Protein AF-A0A9E5QGW1-F1 (afdb_monomer_lite)

Radius of gyration: 12.77 Å; chains: 1; bounding box: 39×13×29 Å

Sequence (52 aa):
MSNLGSEDNPLRVAIVGSGPSGFYATEALIKSDFTVEIDLIERLPAPFGLVR

Secondary structure (DSSP, 8-state):
-PPTTBTTB-EEEEEE--SHHHHHHHHHHHTSSS-EEEEEE-SSSSS-TT--

Foldseek 3Di:
DDDEQDPVHFAEEEQEAQAPVSVVVVVVSVPDPGRYDYHYHYPDPDHHPPVD

Structure (mmCIF, N/CA/C/O backbone):
data_AF-A0A9E5QGW1-F1
#
_entry.id   AF-A0A9E5QGW1-F1
#
loop_
_atom_site.group_PDB
_atom_site.id
_atom_site.type_symbol
_atom_site.label_atom_id
_atom_site.label_alt_id
_atom_site.label_comp_id
_atom_site.label_asym_id
_atom_site.label_entity_id
_atom_site.label_seq_id
_atom_site.pdbx_PDB_ins_code
_atom_site.Cartn_x
_atom_site.Cartn_y
_atom_site.Cartn_z
_atom_site.occupancy
_atom_site.B_iso_or_equiv
_atom_site.auth_seq_id
_atom_site.auth_comp_id
_atom_site.auth_asym_id
_atom_site.auth_atom_id
_atom_site.pdbx_PDB_model_num
ATOM 1 N N . MET A 1 1 ? -26.333 3.527 11.910 1.00 67.19 1 MET A N 1
ATOM 2 C CA . MET A 1 1 ? -25.336 3.439 10.822 1.00 67.19 1 MET A CA 1
ATOM 3 C C . MET A 1 1 ? -24.019 3.093 11.484 1.00 67.19 1 MET A C 1
ATOM 5 O O . MET A 1 1 ? -23.711 3.722 12.488 1.00 67.19 1 MET A O 1
ATOM 9 N N . SER A 1 2 ? -23.326 2.055 11.024 1.00 83.25 2 SER A N 1
ATOM 10 C CA . SER A 1 2 ? -22.016 1.671 11.562 1.00 83.25 2 SER A CA 1
ATOM 11 C C . SER A 1 2 ? -20.963 2.715 11.184 1.00 83.25 2 SER A C 1
ATOM 13 O O . SER A 1 2 ? -21.012 3.297 10.096 1.00 83.25 2 SER A O 1
ATOM 15 N N . ASN A 1 3 ? -20.027 2.983 12.096 1.00 92.62 3 ASN A N 1
ATOM 16 C CA . ASN A 1 3 ? -18.949 3.944 11.862 1.00 92.62 3 ASN A CA 1
ATOM 17 C C . ASN A 1 3 ? -17.997 3.414 10.781 1.00 92.62 3 ASN A C 1
ATOM 19 O O . ASN A 1 3 ? -17.749 2.212 10.708 1.00 92.62 3 ASN A O 1
ATOM 23 N N . LEU A 1 4 ? -17.469 4.303 9.941 1.00 95.00 4 LEU A N 1
ATOM 24 C CA . LEU A 1 4 ? -16.470 3.936 8.937 1.00 95.00 4 LEU A CA 1
ATOM 25 C C . LEU A 1 4 ? -15.193 3.425 9.619 1.00 95.00 4 LEU A C 1
ATOM 27 O O . LEU A 1 4 ? -14.721 4.042 10.573 1.00 95.00 4 LEU A O 1
ATOM 31 N N . GLY A 1 5 ? -14.640 2.327 9.108 1.00 95.75 5 GLY A N 1
ATOM 32 C CA . GLY A 1 5 ? -13.462 1.674 9.675 1.00 95.75 5 GLY A CA 1
ATOM 33 C C . GLY A 1 5 ? -13.769 0.811 10.901 1.00 95.75 5 GLY A C 1
ATOM 34 O O . GLY A 1 5 ? -12.897 0.621 11.741 1.00 95.75 5 GLY A O 1
ATOM 35 N N . SER A 1 6 ? -15.003 0.312 11.007 1.00 96.75 6 SER A N 1
ATOM 36 C CA . SER A 1 6 ? -15.401 -0.726 11.969 1.00 96.75 6 SER A CA 1
ATOM 37 C C . SER A 1 6 ? -15.482 -2.093 11.284 1.00 96.75 6 SER A C 1
ATOM 39 O O . SER A 1 6 ? -15.510 -2.154 10.056 1.00 96.75 6 SER A O 1
ATOM 41 N N . GLU A 1 7 ? -15.568 -3.185 12.048 1.00 94.69 7 GLU A N 1
ATOM 42 C CA . GLU A 1 7 ? -15.671 -4.542 11.478 1.00 94.69 7 GLU A CA 1
ATOM 43 C C . GLU A 1 7 ? -16.890 -4.705 10.552 1.00 94.69 7 GLU A C 1
ATOM 45 O O . GLU A 1 7 ? -16.781 -5.307 9.487 1.00 94.69 7 GLU A O 1
ATOM 50 N N . ASP A 1 8 ? -18.024 -4.089 10.904 1.00 96.06 8 ASP A N 1
ATOM 51 C CA . ASP A 1 8 ? -19.263 -4.133 10.113 1.00 96.06 8 ASP A CA 1
ATOM 52 C C . ASP A 1 8 ? -19.287 -3.127 8.943 1.00 96.06 8 ASP A C 1
ATOM 54 O O . ASP A 1 8 ? -20.219 -3.127 8.135 1.00 96.06 8 ASP A O 1
ATOM 58 N N . ASN A 1 9 ? -18.323 -2.201 8.879 1.00 96.88 9 ASN A N 1
ATOM 59 C CA . ASN A 1 9 ? -18.199 -1.194 7.821 1.00 96.88 9 ASN A CA 1
ATOM 60 C C . ASN A 1 9 ? -16.730 -0.768 7.651 1.00 96.88 9 ASN A C 1
ATOM 62 O O . ASN A 1 9 ? -16.348 0.331 8.083 1.00 96.88 9 ASN A O 1
ATOM 66 N N . PRO A 1 10 ? -15.891 -1.641 7.065 1.00 97.38 10 PRO A N 1
ATOM 67 C CA . PRO A 1 10 ? -14.466 -1.389 6.937 1.00 97.38 10 PRO A CA 1
ATOM 68 C C . PRO A 1 10 ? -14.186 -0.214 5.997 1.00 97.38 10 PRO A C 1
ATOM 70 O O . PRO A 1 10 ? -14.924 0.065 5.048 1.00 97.38 10 PRO A O 1
ATOM 73 N N . LEU A 1 11 ? -13.082 0.485 6.246 1.00 98.00 11 LEU A N 1
ATOM 74 C CA . LEU A 1 11 ? -12.577 1.519 5.356 1.00 98.00 11 LEU A CA 1
ATOM 75 C C . LEU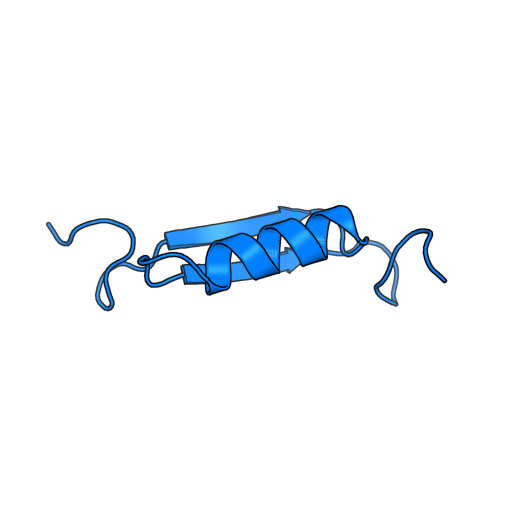 A 1 11 ? -11.943 0.854 4.127 1.00 98.00 11 LEU A C 1
ATOM 77 O O . LEU A 1 11 ? -10.879 0.246 4.216 1.00 98.00 11 LEU A O 1
ATOM 81 N N . ARG A 1 12 ? -12.598 0.986 2.973 1.00 98.00 12 ARG A N 1
ATOM 82 C CA . ARG A 1 12 ? -12.153 0.391 1.705 1.00 98.00 12 ARG A CA 1
ATOM 83 C C . ARG A 1 12 ? -11.286 1.381 0.932 1.00 98.00 12 ARG A C 1
ATOM 85 O O . ARG A 1 12 ? -11.750 2.473 0.600 1.00 98.00 12 ARG A O 1
ATOM 92 N N . VAL A 1 13 ? -10.043 1.010 0.639 1.00 98.31 13 VAL A N 1
ATOM 93 C CA . VAL A 1 13 ? -9.046 1.888 0.009 1.00 98.31 13 VAL A CA 1
ATOM 94 C C . VAL A 1 13 ? -8.450 1.220 -1.224 1.00 98.31 13 VAL A C 1
ATOM 96 O O . VAL A 1 13 ? -7.894 0.130 -1.143 1.00 98.31 13 VAL A O 1
ATOM 99 N N . ALA A 1 14 ? -8.504 1.907 -2.364 1.00 98.50 14 ALA A N 1
ATOM 100 C CA . ALA A 1 14 ? -7.768 1.514 -3.561 1.00 98.50 14 ALA A CA 1
ATOM 101 C C . ALA A 1 14 ? -6.468 2.323 -3.658 1.00 98.50 14 ALA A C 1
ATOM 103 O O . ALA A 1 14 ? -6.496 3.555 -3.696 1.00 98.50 14 ALA A O 1
ATOM 104 N N . ILE A 1 15 ? -5.332 1.634 -3.728 1.00 98.31 15 ILE A N 1
ATOM 105 C CA . ILE A 1 15 ? -4.011 2.237 -3.917 1.00 98.31 15 ILE A CA 1
ATOM 106 C C . ILE A 1 15 ? -3.540 1.912 -5.331 1.00 98.31 15 ILE A C 1
ATOM 108 O O . ILE A 1 15 ? -3.372 0.750 -5.689 1.00 98.31 15 ILE A O 1
ATOM 112 N N . VAL A 1 16 ? -3.312 2.946 -6.142 1.00 98.19 16 VAL A N 1
ATOM 113 C CA . VAL A 1 16 ? -2.853 2.798 -7.530 1.00 98.19 16 VAL A CA 1
ATOM 114 C C . VAL A 1 16 ? -1.340 2.996 -7.592 1.00 98.19 16 VAL A C 1
ATOM 116 O O . VAL A 1 16 ? -0.839 4.109 -7.437 1.00 98.19 16 VAL A O 1
ATOM 119 N N . GLY A 1 17 ? -0.625 1.903 -7.847 1.00 97.50 17 GLY A N 1
ATOM 120 C CA . GLY A 1 17 ? 0.830 1.811 -7.883 1.00 97.50 17 GLY A CA 1
ATOM 121 C C . GLY A 1 17 ? 1.386 1.017 -6.700 1.00 97.50 17 GLY A C 1
ATOM 122 O O . GLY A 1 17 ? 1.188 1.371 -5.541 1.00 97.50 17 GLY A O 1
ATOM 123 N N . SER A 1 18 ? 2.156 -0.026 -7.001 1.00 96.62 18 SER A N 1
ATOM 124 C CA . SER A 1 18 ? 2.799 -0.926 -6.030 1.00 96.62 18 SER A CA 1
ATOM 125 C C . SER A 1 18 ? 4.292 -0.627 -5.827 1.00 96.62 18 SER A C 1
ATOM 127 O O . SER A 1 18 ? 5.100 -1.500 -5.514 1.00 96.62 18 SER A O 1
ATOM 129 N N . GLY A 1 19 ? 4.689 0.631 -6.032 1.00 97.19 19 GLY A N 1
ATOM 130 C CA . GLY A 1 19 ? 6.018 1.118 -5.664 1.00 97.19 19 GLY A CA 1
ATOM 131 C C . GLY A 1 19 ? 6.174 1.295 -4.146 1.00 97.19 19 GLY A C 1
ATOM 132 O O . GLY A 1 19 ? 5.223 1.080 -3.392 1.00 97.19 19 GLY A O 1
ATOM 133 N N . PRO A 1 20 ? 7.347 1.752 -3.672 1.00 97.94 20 PRO A N 1
ATOM 134 C CA . PRO A 1 20 ? 7.576 1.975 -2.244 1.00 97.94 20 PRO A CA 1
ATOM 135 C C . PRO A 1 20 ? 6.550 2.921 -1.605 1.00 97.94 20 PRO A C 1
ATOM 137 O O . PRO A 1 20 ? 6.093 2.653 -0.502 1.00 97.94 20 PRO A O 1
ATOM 140 N N . SER A 1 21 ? 6.112 3.976 -2.300 1.00 97.62 21 SER A N 1
ATOM 141 C CA . SER A 1 21 ? 5.066 4.875 -1.787 1.00 97.62 21 SER A CA 1
ATOM 142 C C . SER A 1 21 ? 3.734 4.162 -1.523 1.00 97.62 21 SER A C 1
ATOM 144 O O . SER A 1 21 ? 3.123 4.394 -0.483 1.00 97.62 21 SER A O 1
ATOM 146 N N . GLY A 1 22 ? 3.298 3.277 -2.426 1.00 97.69 22 GLY A N 1
ATOM 147 C CA . GLY A 1 22 ? 2.067 2.498 -2.265 1.00 97.69 22 GLY A CA 1
ATOM 148 C C . GLY A 1 22 ? 2.155 1.509 -1.105 1.00 97.69 22 GLY A C 1
ATOM 149 O O . GLY A 1 22 ? 1.225 1.401 -0.305 1.00 97.69 22 GLY A O 1
ATOM 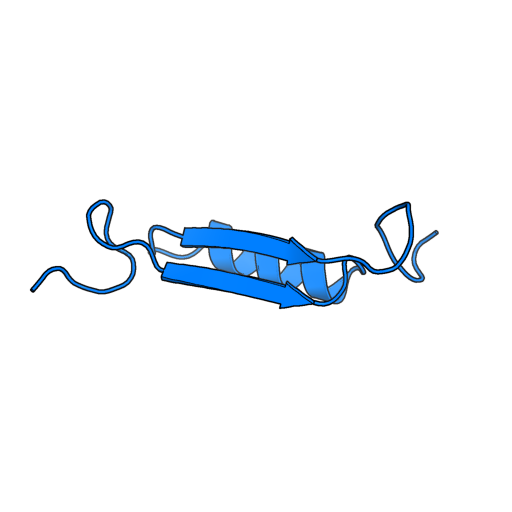150 N N . PHE A 1 23 ? 3.305 0.850 -0.949 1.00 97.44 23 PHE A N 1
ATOM 151 C CA . PHE A 1 23 ? 3.547 -0.039 0.186 1.00 97.44 23 PHE A CA 1
ATOM 152 C C . PHE A 1 23 ? 3.607 0.705 1.524 1.00 97.44 23 PHE A C 1
ATOM 154 O O . PHE A 1 23 ? 2.996 0.242 2.481 1.00 97.44 23 PHE A O 1
ATOM 161 N N . TYR A 1 24 ? 4.252 1.874 1.599 1.00 97.75 24 TYR A N 1
ATOM 162 C CA . TYR A 1 24 ? 4.258 2.675 2.830 1.00 97.75 24 TYR A CA 1
ATOM 163 C C . TYR A 1 24 ? 2.864 3.196 3.195 1.00 97.75 24 TYR A C 1
ATOM 165 O O . TYR A 1 24 ? 2.494 3.188 4.367 1.00 97.75 24 TYR A O 1
ATOM 173 N N . ALA A 1 25 ? 2.059 3.605 2.208 1.00 98.25 25 ALA A N 1
ATOM 174 C CA . ALA A 1 25 ? 0.666 3.979 2.451 1.00 98.25 25 ALA A CA 1
ATOM 175 C C . ALA A 1 25 ? -0.151 2.789 2.985 1.00 98.25 25 ALA A C 1
ATOM 177 O O . ALA A 1 25 ? -0.897 2.934 3.951 1.00 98.25 25 ALA A O 1
ATOM 178 N N . THR A 1 26 ? 0.042 1.604 2.400 1.00 98.19 26 THR A N 1
ATOM 179 C CA . THR A 1 26 ? -0.593 0.356 2.853 1.00 98.19 26 THR A CA 1
ATOM 180 C C . THR A 1 26 ? -0.200 0.019 4.287 1.00 98.19 26 THR A C 1
ATOM 182 O O . THR A 1 26 ? -1.060 -0.262 5.115 1.00 98.19 26 THR A O 1
ATOM 185 N N . GLU A 1 27 ? 1.092 0.096 4.606 1.00 98.19 27 GLU A N 1
ATOM 186 C CA . GLU A 1 27 ? 1.608 -0.157 5.950 1.00 98.19 27 GLU A CA 1
ATOM 187 C C . GLU A 1 27 ? 0.996 0.799 6.982 1.00 98.19 27 GLU A C 1
ATOM 189 O O . GLU A 1 27 ? 0.569 0.359 8.049 1.00 98.19 27 GLU A O 1
ATOM 194 N N . ALA A 1 28 ? 0.916 2.093 6.663 1.00 98.31 28 ALA A N 1
ATOM 195 C CA . ALA A 1 28 ? 0.316 3.088 7.545 1.00 98.31 28 ALA A CA 1
ATOM 196 C C . ALA A 1 28 ? -1.180 2.825 7.789 1.00 98.31 28 ALA A C 1
ATOM 198 O O . ALA A 1 28 ? -1.644 2.968 8.918 1.00 98.31 28 ALA A O 1
ATOM 199 N N . LEU A 1 29 ? -1.923 2.406 6.758 1.00 97.88 29 LEU A N 1
ATOM 200 C CA . LEU A 1 29 ? -3.344 2.064 6.875 1.00 97.88 29 LEU A CA 1
ATOM 201 C C . LEU A 1 29 ? -3.563 0.801 7.713 1.00 97.88 29 LEU A C 1
ATOM 203 O O . LEU A 1 29 ? -4.427 0.800 8.585 1.00 97.88 29 LEU A O 1
ATOM 207 N N . ILE A 1 30 ? -2.755 -0.242 7.506 1.00 97.38 30 ILE A N 1
ATOM 208 C CA . ILE A 1 30 ? -2.820 -1.483 8.297 1.00 97.38 30 ILE A CA 1
ATOM 209 C C . ILE A 1 30 ? -2.502 -1.222 9.775 1.00 97.38 30 ILE A C 1
ATOM 211 O O . ILE A 1 30 ? -3.070 -1.867 10.649 1.00 97.38 30 ILE A O 1
ATOM 215 N N . LYS A 1 31 ? -1.593 -0.284 10.063 1.00 98.00 31 LYS A N 1
ATOM 216 C CA . LYS A 1 31 ? -1.223 0.110 11.432 1.00 98.00 31 LYS A CA 1
ATOM 217 C C . LYS A 1 31 ? -2.195 1.103 12.078 1.00 98.00 31 LYS A C 1
ATOM 219 O O . LYS A 1 31 ? -1.956 1.504 13.214 1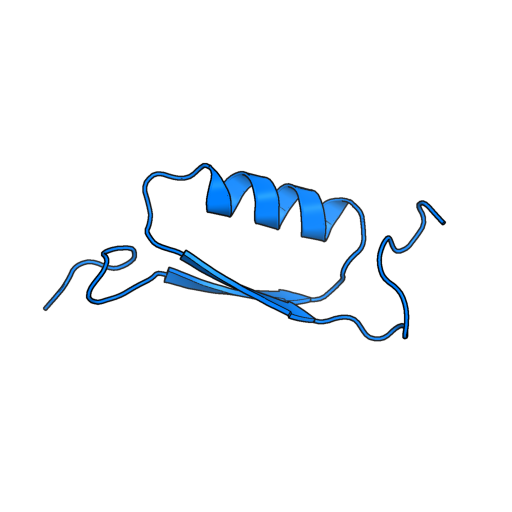.00 98.00 31 LYS A O 1
ATOM 224 N N . SER A 1 32 ? -3.229 1.545 11.365 1.00 96.94 32 SER A N 1
ATOM 225 C CA . SER A 1 32 ? -4.231 2.460 11.912 1.00 96.94 32 SER A CA 1
ATOM 226 C C . SER A 1 32 ? -5.230 1.731 12.816 1.00 96.94 32 SER A C 1
ATOM 228 O O . SER A 1 32 ?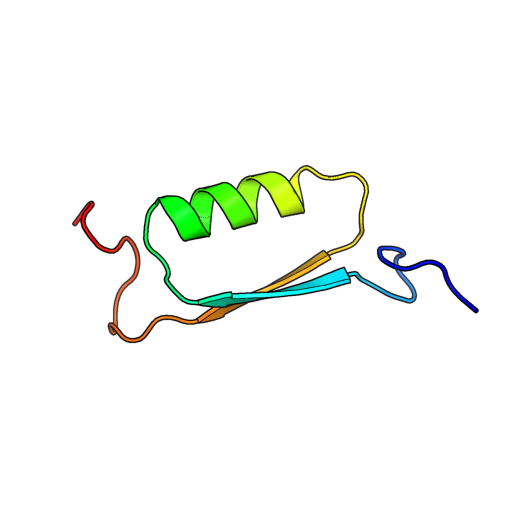 -5.336 0.509 12.781 1.00 96.94 32 SER A O 1
ATOM 230 N N . ASP A 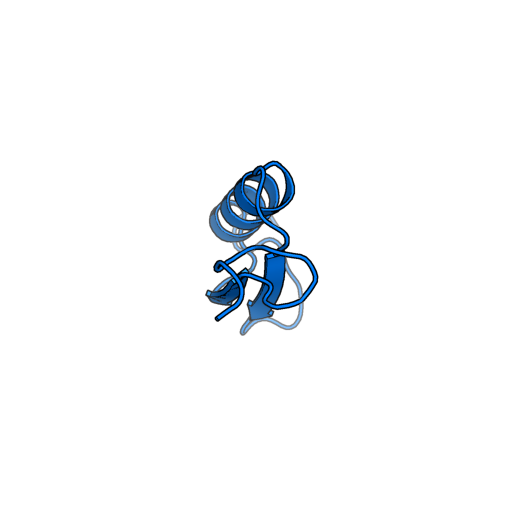1 33 ? -6.003 2.490 13.592 1.00 96.75 33 ASP A N 1
ATOM 231 C CA . ASP A 1 33 ? -7.069 1.943 14.445 1.00 96.75 33 ASP A CA 1
ATOM 232 C C . ASP A 1 33 ? -8.344 1.565 13.659 1.00 96.75 33 ASP A C 1
ATOM 234 O O . ASP A 1 33 ? -9.347 1.166 14.251 1.00 96.75 33 ASP A O 1
ATOM 238 N N . PHE A 1 34 ? -8.339 1.714 12.330 1.00 96.88 34 PHE A N 1
ATOM 239 C CA . PHE A 1 34 ? -9.475 1.373 11.481 1.00 96.88 34 PHE A CA 1
ATOM 240 C C . PHE A 1 34 ? -9.380 -0.065 10.976 1.00 96.88 34 PHE A C 1
ATOM 242 O O . PHE A 1 34 ? -8.337 -0.508 10.497 1.00 96.88 34 PHE A O 1
ATOM 249 N N . THR A 1 35 ? -10.512 -0.765 10.948 1.00 97.81 35 THR A N 1
ATOM 250 C CA . THR A 1 35 ? -10.658 -1.947 10.097 1.00 97.81 35 THR A CA 1
ATOM 251 C C . THR A 1 35 ? -10.596 -1.497 8.639 1.00 97.81 35 THR A C 1
ATOM 253 O O . THR A 1 35 ? -11.448 -0.729 8.189 1.00 97.81 35 THR A O 1
ATOM 256 N N . VAL A 1 36 ? -9.584 -1.953 7.900 1.00 98.12 36 VAL A N 1
ATOM 257 C CA . VAL A 1 36 ? -9.318 -1.538 6.515 1.00 98.12 36 VAL A CA 1
ATOM 258 C C . VAL A 1 36 ? -9.348 -2.723 5.553 1.00 98.12 36 VAL A C 1
ATOM 260 O O . VAL A 1 36 ? -8.821 -3.791 5.849 1.00 98.12 36 VAL A O 1
ATOM 263 N N . GLU A 1 37 ? -9.910 -2.503 4.367 1.00 98.25 37 GLU A N 1
ATOM 264 C CA . GLU A 1 37 ? -9.756 -3.375 3.199 1.00 98.25 37 GLU A CA 1
ATOM 265 C C . GLU A 1 37 ? -8.976 -2.608 2.135 1.00 98.25 37 GLU A C 1
ATOM 267 O O . GLU A 1 37 ? -9.344 -1.484 1.786 1.00 98.25 37 GLU A O 1
ATOM 272 N N . ILE A 1 38 ? -7.890 -3.190 1.628 1.00 98.31 38 ILE A N 1
ATOM 273 C CA . ILE A 1 38 ? -6.973 -2.487 0.729 1.00 98.31 38 ILE A CA 1
ATOM 274 C C . ILE A 1 38 ? -6.796 -3.285 -0.556 1.00 98.31 38 ILE A C 1
ATOM 276 O O . ILE A 1 38 ? -6.324 -4.420 -0.522 1.00 98.31 38 ILE A O 1
ATOM 280 N N . ASP A 1 39 ? -7.090 -2.643 -1.684 1.00 98.25 39 ASP A N 1
ATOM 281 C CA . ASP A 1 39 ? -6.773 -3.145 -3.017 1.00 98.25 39 ASP A CA 1
ATOM 282 C C . ASP A 1 39 ? -5.548 -2.405 -3.560 1.00 98.25 39 ASP A C 1
ATOM 284 O O . ASP A 1 39 ? -5.584 -1.194 -3.798 1.00 98.25 39 ASP A O 1
ATOM 288 N N . LEU A 1 40 ? -4.452 -3.136 -3.774 1.00 97.25 40 LEU A N 1
ATOM 289 C CA . LEU A 1 40 ? -3.244 -2.607 -4.403 1.00 97.25 40 LEU A CA 1
ATOM 290 C C . LEU A 1 40 ? -3.280 -2.908 -5.906 1.00 97.25 40 LEU A C 1
ATOM 292 O O . LEU A 1 40 ? -3.209 -4.063 -6.322 1.00 97.25 40 LEU A O 1
ATOM 296 N N . ILE A 1 41 ? -3.382 -1.869 -6.729 1.00 97.88 41 ILE A N 1
ATOM 297 C CA . ILE A 1 41 ? -3.539 -1.991 -8.179 1.00 97.88 41 ILE A CA 1
ATOM 298 C C . ILE A 1 41 ? -2.226 -1.607 -8.850 1.00 97.88 41 ILE A C 1
ATOM 300 O O . ILE A 1 41 ? -1.747 -0.485 -8.701 1.00 97.88 41 ILE A O 1
ATOM 304 N N . GLU A 1 42 ? -1.658 -2.519 -9.630 1.00 96.88 42 GLU A N 1
ATOM 305 C CA . GLU A 1 42 ? -0.413 -2.301 -10.362 1.00 96.88 42 GLU A CA 1
ATOM 306 C C . GLU A 1 42 ? -0.613 -2.549 -11.859 1.00 96.88 42 GLU A C 1
ATOM 308 O O . GLU A 1 42 ? -1.330 -3.459 -12.272 1.00 96.88 42 GLU A O 1
ATOM 313 N N . ARG A 1 43 ? 0.029 -1.714 -12.680 1.00 96.75 43 ARG A N 1
ATOM 314 C CA . ARG A 1 43 ? 0.046 -1.859 -14.136 1.00 96.75 43 ARG A CA 1
ATOM 315 C C . ARG A 1 43 ? 1.086 -2.886 -14.587 1.00 96.75 43 ARG A C 1
ATOM 317 O O . ARG A 1 43 ? 0.877 -3.565 -15.591 1.00 96.75 43 ARG A O 1
ATOM 324 N N . LEU A 1 44 ? 2.238 -2.929 -13.925 1.00 94.62 44 LEU A N 1
ATOM 325 C CA . LEU A 1 44 ? 3.302 -3.890 -14.195 1.00 94.62 44 LEU A CA 1
ATOM 326 C C . LEU A 1 44 ? 2.930 -5.299 -13.685 1.00 94.62 44 LEU A C 1
ATOM 328 O O . LEU A 1 44 ? 2.192 -5.442 -12.718 1.00 94.62 44 LEU A O 1
ATOM 332 N N . PRO A 1 45 ? 3.468 -6.370 -14.290 1.00 94.38 45 PRO A N 1
ATOM 333 C CA . PRO A 1 45 ? 3.209 -7.736 -13.826 1.00 94.38 45 PRO A CA 1
ATOM 334 C C . PRO A 1 45 ? 3.885 -8.072 -12.485 1.00 94.38 45 PRO A C 1
ATOM 336 O O . PRO A 1 45 ? 3.617 -9.127 -11.918 1.00 94.38 45 PRO A O 1
ATOM 339 N N . ALA A 1 46 ? 4.781 -7.211 -11.994 1.00 93.25 46 ALA A N 1
ATOM 340 C CA . ALA A 1 46 ? 5.521 -7.398 -10.754 1.00 93.25 46 ALA A CA 1
ATOM 341 C C . ALA A 1 46 ? 5.522 -6.106 -9.917 1.00 93.25 46 ALA A C 1
ATOM 343 O O . ALA A 1 46 ? 5.517 -5.014 -10.500 1.00 93.25 46 ALA A O 1
ATOM 344 N N . PRO A 1 47 ? 5.556 -6.220 -8.577 1.00 94.50 47 PRO A N 1
ATOM 345 C CA . PRO A 1 47 ? 5.515 -5.069 -7.683 1.00 94.50 47 PRO A CA 1
ATOM 346 C C . PRO A 1 47 ? 6.872 -4.350 -7.548 1.00 94.50 47 PRO A C 1
ATOM 348 O O . PRO A 1 47 ? 7.842 -4.665 -8.237 1.00 94.50 47 PRO A O 1
ATOM 351 N N . PHE A 1 48 ? 6.934 -3.381 -6.627 1.00 94.44 48 PHE A N 1
ATOM 352 C CA . PHE A 1 48 ? 8.116 -2.633 -6.153 1.00 94.44 48 PHE A CA 1
ATOM 353 C C . PHE A 1 48 ? 8.560 -1.435 -6.999 1.00 94.44 48 PHE A C 1
ATOM 355 O O . PHE A 1 48 ? 9.408 -0.649 -6.567 1.00 94.44 48 PHE A O 1
ATOM 362 N N . GLY A 1 49 ? 7.937 -1.203 -8.154 1.00 92.19 49 GLY A N 1
ATOM 363 C CA . GLY A 1 49 ? 8.133 0.021 -8.934 1.00 92.19 49 GLY A CA 1
ATOM 364 C C . GLY A 1 49 ? 9.600 0.265 -9.314 1.00 92.19 49 GLY A C 1
ATOM 365 O O . GLY A 1 49 ? 10.159 -0.469 -10.123 1.00 92.19 49 GLY A O 1
ATOM 366 N N . LEU A 1 50 ? 10.209 1.327 -8.774 1.00 93.00 50 LEU A N 1
ATOM 367 C CA . LEU A 1 50 ? 11.594 1.739 -9.065 1.00 93.00 50 LEU A CA 1
ATOM 368 C C . LEU A 1 50 ? 12.660 1.079 -8.175 1.00 93.00 50 LEU A C 1
ATOM 370 O O . LEU A 1 50 ? 13.840 1.300 -8.404 1.00 93.00 50 LEU A O 1
ATOM 374 N N . VAL A 1 51 ? 12.263 0.318 -7.152 1.00 91.31 51 VAL A N 1
ATOM 375 C CA . VAL A 1 51 ? 13.198 -0.341 -6.212 1.00 91.31 51 VAL A CA 1
ATOM 376 C C . VAL A 1 51 ? 13.790 -1.628 -6.800 1.00 91.31 51 VAL A C 1
ATOM 378 O O . VAL A 1 51 ? 14.740 -2.179 -6.252 1.00 91.31 51 VAL A O 1
ATOM 381 N N . ARG A 1 52 ? 13.213 -2.102 -7.906 1.00 77.81 52 ARG A N 1
ATOM 382 C CA . ARG A 1 52 ? 13.670 -3.271 -8.658 1.00 77.81 52 ARG A CA 1
ATOM 383 C C . ARG A 1 52 ? 15.056 -3.0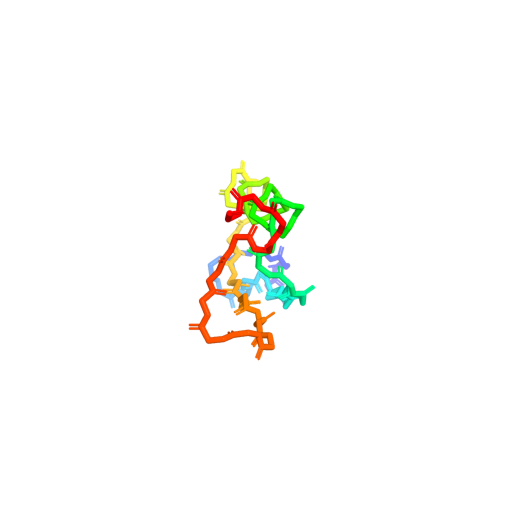93 -9.273 1.00 77.81 52 ARG A C 1
ATOM 385 O O . ARG A 1 52 ? 15.349 -1.973 -9.750 1.00 77.81 52 ARG A O 1
#

pLDDT: mean 95.51, std 5.37, range [67.19, 98.5]